Protein AF-A0A1V1NRF1-F1 (afdb_monomer_lite)

Structure (mmCIF, N/CA/C/O backbone):
data_AF-A0A1V1NRF1-F1
#
_entry.id   AF-A0A1V1NRF1-F1
#
loop_
_atom_site.group_PDB
_atom_site.id
_atom_site.type_symbol
_atom_site.label_atom_id
_atom_site.label_alt_id
_atom_site.label_comp_id
_atom_site.label_asym_id
_atom_site.label_entity_id
_atom_site.label_seq_id
_atom_site.pdbx_PDB_ins_code
_atom_site.Cartn_x
_atom_site.Cartn_y
_atom_site.Cartn_z
_atom_site.occupancy
_atom_site.B_iso_or_equiv
_atom_site.auth_seq_id
_atom_site.auth_comp_id
_atom_site.auth_asym_id
_atom_site.auth_atom_id
_atom_site.pdbx_PDB_model_num
ATOM 1 N N . TYR A 1 1 ? 61.117 -0.302 46.165 1.00 34.69 1 TYR A N 1
ATOM 2 C CA . TYR A 1 1 ? 60.644 0.779 45.278 1.00 34.69 1 TYR A CA 1
ATOM 3 C C . TYR A 1 1 ? 59.615 0.181 44.323 1.00 34.69 1 TYR A C 1
ATOM 5 O O . TYR A 1 1 ? 59.910 -0.873 43.781 1.00 34.69 1 TYR A O 1
ATOM 13 N N . ILE A 1 2 ? 58.481 0.870 44.116 1.00 38.94 2 ILE A N 1
ATOM 14 C CA . ILE A 1 2 ? 57.469 0.667 43.046 1.00 38.94 2 ILE A CA 1
ATOM 15 C C . ILE A 1 2 ? 56.499 -0.542 43.166 1.00 38.94 2 ILE A C 1
ATOM 17 O O . ILE A 1 2 ? 56.840 -1.609 43.663 1.00 38.94 2 ILE A O 1
ATOM 21 N N . LEU A 1 3 ? 55.254 -0.297 42.722 1.00 42.12 3 LEU A N 1
ATOM 22 C CA . LEU A 1 3 ? 54.054 -1.157 42.658 1.00 42.12 3 LEU A CA 1
ATOM 23 C C . LEU A 1 3 ? 53.493 -1.079 41.197 1.00 42.12 3 LEU A C 1
ATOM 25 O O . LEU A 1 3 ? 54.150 -0.466 40.361 1.00 42.12 3 LEU A O 1
ATOM 29 N N . ALA A 1 4 ? 52.339 -1.586 40.737 1.00 40.78 4 ALA A N 1
ATOM 30 C CA . ALA A 1 4 ? 51.110 -2.196 41.287 1.00 40.78 4 ALA A CA 1
ATOM 31 C C . ALA A 1 4 ? 50.414 -2.977 40.115 1.00 40.78 4 ALA A C 1
ATOM 33 O O . ALA A 1 4 ? 51.057 -3.169 39.089 1.00 40.78 4 ALA A O 1
ATOM 34 N N . CYS A 1 5 ? 49.148 -3.431 40.086 1.00 40.44 5 CYS A N 1
ATOM 35 C CA . CYS A 1 5 ? 48.021 -3.545 41.031 1.00 40.44 5 CYS A CA 1
ATOM 36 C C . CYS A 1 5 ? 47.077 -4.659 40.514 1.00 40.44 5 CYS A C 1
ATOM 38 O O . CYS A 1 5 ? 46.844 -4.715 39.307 1.00 40.44 5 CYS A O 1
ATOM 40 N N . THR A 1 6 ? 46.458 -5.478 41.376 1.00 46.81 6 THR A N 1
ATOM 41 C CA . THR A 1 6 ? 45.435 -6.471 40.963 1.00 46.81 6 THR A CA 1
ATOM 42 C C . THR A 1 6 ? 44.316 -6.653 42.002 1.00 46.81 6 THR A C 1
ATOM 44 O O . THR A 1 6 ? 44.180 -7.710 42.612 1.00 46.81 6 THR A O 1
ATOM 47 N N . SER A 1 7 ? 43.463 -5.637 42.197 1.00 48.69 7 SER A N 1
ATOM 48 C CA . SER A 1 7 ? 42.297 -5.760 43.100 1.00 48.69 7 SER A CA 1
ATOM 49 C C . SER A 1 7 ? 41.049 -4.942 42.714 1.00 48.69 7 SER A C 1
ATOM 51 O O . SER A 1 7 ? 40.311 -4.515 43.596 1.00 48.69 7 SER A O 1
ATOM 53 N N . HIS A 1 8 ? 40.763 -4.739 41.419 1.00 45.19 8 HIS A N 1
ATOM 54 C CA . HIS A 1 8 ? 39.540 -4.043 40.965 1.00 45.19 8 HIS A CA 1
ATOM 55 C C . HIS A 1 8 ? 38.883 -4.688 39.730 1.00 45.19 8 HIS A C 1
ATOM 57 O O . HIS A 1 8 ? 38.823 -4.085 38.664 1.00 45.19 8 HIS A O 1
ATOM 63 N N . ILE A 1 9 ? 38.363 -5.915 39.870 1.00 48.06 9 ILE A N 1
ATOM 64 C CA . ILE A 1 9 ? 37.491 -6.543 38.847 1.00 48.06 9 ILE A CA 1
ATOM 65 C C . ILE A 1 9 ? 36.149 -7.042 39.429 1.00 48.06 9 ILE A C 1
ATOM 67 O O . ILE A 1 9 ? 35.144 -7.059 38.722 1.00 48.06 9 ILE A O 1
ATOM 71 N N . ASN A 1 10 ? 36.068 -7.361 40.727 1.00 43.94 10 ASN A N 1
ATOM 72 C CA . ASN A 1 10 ? 34.899 -8.066 41.277 1.00 43.94 10 ASN A CA 1
ATOM 73 C C . ASN A 1 10 ? 33.738 -7.177 41.772 1.00 43.94 10 ASN A C 1
ATOM 75 O O . ASN A 1 10 ? 32.653 -7.701 41.988 1.00 43.94 10 ASN A O 1
ATOM 79 N N . GLN A 1 11 ? 33.899 -5.853 41.897 1.00 46.28 11 GLN A N 1
ATOM 80 C CA . GLN A 1 11 ? 32.812 -4.957 42.350 1.00 46.28 11 GLN A CA 1
ATOM 81 C C . GLN A 1 11 ? 31.882 -4.446 41.233 1.00 46.28 11 GLN A C 1
ATOM 83 O O . GLN A 1 11 ? 30.836 -3.874 41.524 1.00 46.28 11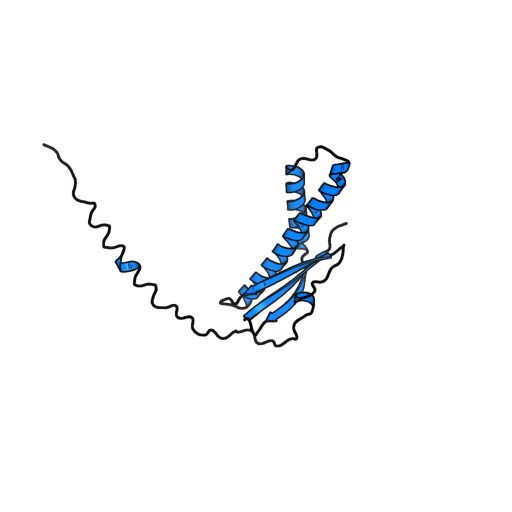 GLN A O 1
ATOM 88 N N . ALA A 1 12 ? 32.215 -4.665 39.957 1.00 43.25 12 ALA A N 1
ATOM 89 C CA . ALA A 1 12 ? 31.415 -4.162 38.835 1.00 43.25 12 ALA A CA 1
ATOM 90 C C . ALA A 1 12 ? 30.230 -5.069 38.437 1.00 43.25 12 ALA A C 1
ATOM 92 O O . ALA A 1 12 ? 29.397 -4.644 37.642 1.00 43.25 12 ALA A O 1
ATOM 93 N N . LYS A 1 13 ? 30.138 -6.307 38.954 1.00 42.28 13 LYS A N 1
ATOM 94 C CA . LYS A 1 13 ? 29.110 -7.286 38.534 1.00 42.28 13 LYS A CA 1
ATOM 95 C C . LYS A 1 13 ? 27.834 -7.314 39.382 1.00 42.28 13 LYS A C 1
ATOM 97 O O . LYS A 1 13 ? 26.791 -7.687 38.857 1.00 42.28 13 LYS A O 1
ATOM 102 N N . GLU A 1 14 ? 27.874 -6.914 40.653 1.00 41.47 14 GLU A N 1
ATOM 103 C CA . GLU A 1 14 ? 26.697 -7.013 41.542 1.00 41.47 14 GLU A CA 1
ATOM 104 C C . GLU A 1 14 ? 25.737 -5.813 41.439 1.00 41.47 14 GLU A C 1
ATOM 106 O O . GLU A 1 14 ? 24.548 -5.937 41.734 1.00 41.47 14 GLU A O 1
ATOM 111 N N . LEU A 1 15 ? 26.208 -4.663 40.945 1.00 44.81 15 LEU A N 1
ATOM 112 C CA . LEU A 1 15 ? 25.382 -3.460 40.771 1.00 44.81 15 LEU A CA 1
ATOM 113 C C . LEU A 1 15 ? 24.495 -3.480 39.512 1.00 44.81 15 LEU A C 1
ATOM 115 O O . LEU A 1 15 ? 23.507 -2.752 39.460 1.00 44.81 15 LEU A O 1
ATOM 119 N N . THR A 1 16 ? 24.793 -4.321 38.517 1.00 43.22 16 THR A N 1
ATOM 120 C CA . THR A 1 16 ? 24.041 -4.370 37.243 1.00 43.22 16 THR A CA 1
ATOM 121 C C . THR A 1 16 ? 22.838 -5.323 37.278 1.00 43.22 16 THR A C 1
ATOM 123 O O . THR A 1 16 ? 21.886 -5.147 36.517 1.00 43.22 16 THR A O 1
ATOM 126 N N . ILE A 1 17 ? 22.852 -6.321 38.170 1.00 43.41 17 ILE A N 1
ATOM 127 C CA . ILE A 1 17 ? 21.807 -7.359 38.249 1.00 43.41 17 ILE A CA 1
ATOM 128 C C . ILE A 1 17 ? 20.538 -6.808 38.923 1.00 43.41 17 ILE A C 1
ATOM 130 O O . ILE A 1 17 ? 19.432 -7.001 38.420 1.00 43.41 17 ILE A O 1
ATOM 134 N N . ASN A 1 18 ? 20.691 -6.015 39.990 1.00 43.56 18 ASN A N 1
ATOM 135 C CA . ASN A 1 18 ? 19.569 -5.457 40.759 1.00 43.56 18 ASN A CA 1
ATOM 136 C C . ASN A 1 18 ? 18.751 -4.366 40.033 1.00 43.56 18 ASN A C 1
ATOM 138 O O . ASN A 1 18 ? 17.701 -3.967 40.534 1.00 43.56 18 ASN A O 1
ATOM 142 N N . GLN A 1 19 ? 19.188 -3.878 38.865 1.00 43.34 19 GLN A N 1
ATOM 143 C CA . GLN A 1 19 ? 18.400 -2.933 38.057 1.00 43.34 19 GLN A CA 1
ATOM 144 C C . GLN A 1 19 ? 17.494 -3.614 37.019 1.00 43.34 19 GLN A C 1
ATOM 146 O O . GLN A 1 19 ? 16.466 -3.044 36.662 1.00 43.34 19 GLN A O 1
ATOM 151 N N . HIS A 1 20 ? 17.808 -4.837 36.575 1.00 41.97 20 HIS A N 1
ATOM 152 C CA . HIS A 1 20 ? 16.987 -5.533 35.574 1.00 41.97 20 HIS A CA 1
ATOM 153 C C . HIS A 1 20 ? 15.672 -6.086 36.151 1.00 41.97 20 HIS A C 1
ATOM 155 O O . HIS A 1 20 ? 14.667 -6.122 35.452 1.00 41.97 20 HIS A O 1
ATOM 161 N N . GLN A 1 21 ? 15.627 -6.432 37.442 1.00 46.06 21 GLN A N 1
ATOM 162 C CA . GLN A 1 21 ? 14.436 -7.026 38.070 1.00 46.06 21 GLN A CA 1
ATOM 163 C C . GLN A 1 21 ? 13.362 -6.016 38.526 1.00 46.06 21 GLN A C 1
ATOM 165 O O . GLN A 1 21 ? 12.374 -6.418 39.135 1.00 46.06 21 GLN A O 1
ATOM 170 N N . LYS A 1 22 ? 13.523 -4.710 38.253 1.00 41.88 22 LYS A N 1
ATOM 171 C CA . LYS A 1 22 ? 12.585 -3.662 38.715 1.00 41.88 22 LYS A CA 1
ATOM 172 C C . LYS A 1 22 ? 11.829 -2.923 37.600 1.00 41.88 22 LYS A C 1
ATOM 174 O O . LYS A 1 22 ? 11.144 -1.948 37.887 1.00 41.88 22 LYS A O 1
ATOM 179 N N . ILE A 1 23 ? 11.944 -3.371 36.346 1.00 46.00 23 ILE A N 1
ATOM 180 C CA . ILE A 1 23 ? 11.269 -2.748 35.187 1.00 46.00 23 ILE A CA 1
ATOM 181 C C . ILE A 1 23 ? 10.132 -3.628 34.629 1.00 46.00 23 ILE A C 1
ATOM 183 O O . ILE A 1 23 ? 9.201 -3.111 34.023 1.00 46.00 23 ILE A O 1
ATOM 187 N N . GLU A 1 24 ? 10.124 -4.937 34.901 1.00 45.62 24 GLU A N 1
ATOM 188 C CA . GLU A 1 24 ? 9.083 -5.855 34.396 1.00 45.62 24 GLU A CA 1
ATOM 189 C C . GLU A 1 24 ? 7.753 -5.791 35.180 1.00 45.62 24 GLU A C 1
ATOM 191 O O . GLU A 1 24 ? 6.719 -6.250 34.698 1.00 45.62 24 GLU A O 1
ATOM 196 N N . GLN A 1 25 ? 7.731 -5.159 36.359 1.00 46.62 25 GLN A N 1
ATOM 197 C CA . GLN A 1 25 ? 6.506 -4.908 37.128 1.00 46.62 25 GLN A CA 1
ATOM 198 C C . GLN A 1 25 ? 5.894 -3.536 36.808 1.00 46.62 25 GLN A C 1
ATOM 200 O O . GLN A 1 25 ? 5.952 -2.641 37.647 1.00 46.62 25 GLN A O 1
ATOM 205 N N . GLN A 1 26 ? 5.312 -3.390 35.610 1.00 47.50 26 GLN A N 1
ATOM 206 C CA . GLN A 1 26 ? 4.125 -2.560 35.287 1.00 47.50 26 GLN A CA 1
ATOM 207 C C . GLN A 1 26 ? 3.956 -2.382 33.767 1.00 47.50 26 GLN A C 1
ATOM 209 O O . GLN A 1 26 ? 3.952 -1.276 33.231 1.00 47.50 26 GLN A O 1
ATOM 214 N N . LEU A 1 27 ? 3.719 -3.490 33.064 1.00 49.00 27 LEU A N 1
ATOM 215 C CA . LEU A 1 27 ? 2.921 -3.438 31.841 1.00 49.00 27 LEU A CA 1
ATOM 216 C C . LEU A 1 27 ? 1.947 -4.616 31.795 1.00 49.00 27 LEU A C 1
ATOM 218 O O . LEU A 1 27 ? 1.930 -5.402 30.851 1.00 49.00 27 LEU A O 1
ATOM 222 N N . GLU A 1 28 ? 1.092 -4.713 32.821 1.00 44.47 28 GLU A N 1
ATOM 223 C CA . GLU A 1 28 ? -0.207 -5.342 32.591 1.00 44.47 28 GLU A CA 1
ATOM 224 C C . GLU A 1 28 ? -0.835 -4.631 31.386 1.00 44.47 28 GLU A C 1
ATOM 226 O O . GLU A 1 28 ? -0.961 -3.398 31.413 1.00 44.47 28 GLU A O 1
ATOM 231 N N . PRO A 1 29 ? -1.222 -5.353 3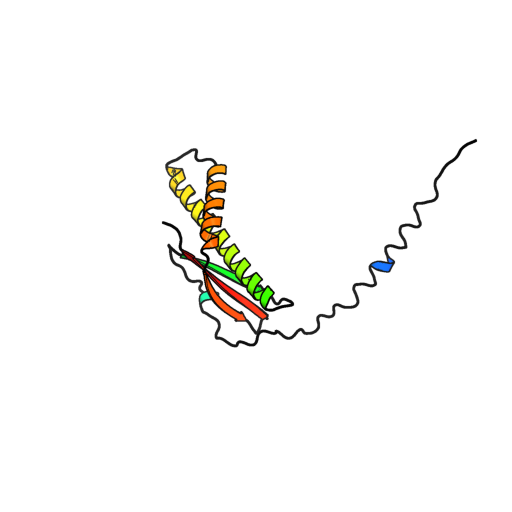0.321 1.00 50.09 29 PRO A N 1
ATOM 232 C CA . PRO A 1 29 ? -1.982 -4.751 29.250 1.00 50.09 29 PRO A CA 1
ATOM 233 C C . PRO A 1 29 ? -3.360 -4.429 29.823 1.00 50.09 29 PRO A C 1
ATOM 235 O O . PRO A 1 29 ? -4.276 -5.255 29.774 1.00 50.09 29 PRO A O 1
ATOM 238 N N . GLN A 1 30 ? -3.509 -3.215 30.373 1.00 50.84 30 GLN A N 1
ATOM 239 C CA . GLN A 1 30 ? -4.818 -2.628 30.635 1.00 50.84 30 GLN A CA 1
ATOM 240 C C . GLN A 1 30 ? -5.662 -2.911 29.402 1.00 50.84 30 GLN A C 1
ATOM 242 O O . GLN A 1 30 ? -5.196 -2.645 28.293 1.00 50.84 30 GLN A O 1
ATOM 247 N N . LYS A 1 31 ? -6.850 -3.496 29.588 1.00 54.88 31 LYS A N 1
ATOM 248 C CA . LYS A 1 31 ? -7.726 -3.962 28.506 1.00 54.88 31 LYS A CA 1
ATOM 249 C C . LYS A 1 31 ? -8.193 -2.759 27.686 1.00 54.88 31 LYS A C 1
ATOM 251 O O . LYS A 1 31 ? -9.255 -2.189 27.925 1.00 54.88 31 LYS A O 1
ATOM 256 N N . GLN A 1 32 ? -7.316 -2.313 26.796 1.00 64.50 32 GLN A N 1
ATOM 257 C CA . GLN A 1 32 ? -7.282 -0.931 26.361 1.00 64.50 32 GLN A CA 1
ATOM 258 C C . GLN A 1 32 ? -8.399 -0.762 25.340 1.00 64.50 32 GLN A C 1
ATOM 260 O O . GLN A 1 32 ? -8.353 -1.324 24.246 1.00 64.50 32 GLN A O 1
ATOM 265 N N . ILE A 1 33 ? -9.439 -0.022 25.717 1.00 82.75 33 ILE A N 1
ATOM 266 C CA . ILE A 1 33 ? -10.642 0.143 24.897 1.00 82.75 33 ILE A CA 1
ATOM 267 C C . ILE A 1 33 ? -10.228 0.718 23.539 1.00 82.75 33 ILE A C 1
ATOM 269 O O . ILE A 1 33 ? -9.378 1.612 23.475 1.00 82.75 33 ILE A O 1
ATOM 273 N N . CYS A 1 34 ? -10.740 0.155 22.442 1.00 86.06 34 CYS A N 1
ATOM 274 C CA . CYS A 1 34 ? -10.472 0.701 21.116 1.00 86.06 34 CYS A CA 1
ATOM 275 C C . CYS A 1 34 ? -11.121 2.088 21.002 1.00 86.06 34 CYS A C 1
ATOM 277 O O . CYS A 1 34 ? -12.322 2.194 21.241 1.00 86.06 34 CYS A O 1
ATOM 279 N N . PRO A 1 35 ? -10.371 3.151 20.662 1.00 88.62 35 PRO A N 1
ATOM 280 C CA . PRO A 1 35 ? -10.930 4.497 20.589 1.00 88.62 35 PRO A CA 1
ATOM 281 C C . PRO A 1 35 ? -11.632 4.773 19.244 1.00 88.62 35 PRO A C 1
ATOM 283 O O . PRO A 1 35 ? -12.132 5.874 19.032 1.00 88.62 35 PRO A O 1
ATOM 286 N N . LEU A 1 36 ? -11.664 3.795 18.329 1.00 91.06 36 LEU A N 1
ATOM 287 C CA . LEU A 1 36 ? -12.401 3.867 17.069 1.00 91.06 36 LEU A CA 1
ATOM 288 C C . LEU A 1 36 ? -13.893 3.623 17.332 1.00 91.06 36 LEU A C 1
ATOM 290 O O . LEU A 1 36 ? -14.265 2.621 17.939 1.00 91.06 36 LEU A O 1
ATOM 294 N N . THR A 1 37 ? -14.748 4.532 16.867 1.00 87.25 37 THR A N 1
ATOM 295 C CA . THR A 1 37 ? -16.200 4.515 17.136 1.00 87.25 37 THR A CA 1
ATOM 296 C C . THR A 1 37 ? -17.065 4.418 15.879 1.00 87.25 37 THR A C 1
ATOM 298 O O . THR A 1 37 ? -18.257 4.126 15.974 1.00 87.25 37 THR A O 1
ATOM 301 N N . GLU A 1 38 ? -16.490 4.643 14.696 1.00 82.88 38 GLU A N 1
ATOM 302 C CA . GLU A 1 38 ? -17.213 4.636 13.425 1.00 82.88 38 GLU A CA 1
ATOM 303 C C . GLU A 1 38 ? -17.569 3.209 12.990 1.00 82.88 38 GLU A C 1
ATOM 305 O O . GLU A 1 38 ? -16.696 2.406 12.672 1.00 82.88 38 GLU A O 1
ATOM 310 N N . LYS A 1 39 ? -18.868 2.906 12.908 1.00 78.50 39 LYS A N 1
ATOM 311 C CA . LYS A 1 39 ? -19.382 1.633 12.381 1.00 78.50 39 LYS A CA 1
ATOM 312 C C . LYS A 1 39 ? -19.881 1.790 10.946 1.00 78.50 39 LYS A C 1
ATOM 314 O O . LYS A 1 39 ? -21.079 1.706 10.682 1.00 78.50 39 LYS A O 1
ATOM 319 N N . ARG A 1 40 ? -18.953 2.021 10.016 1.00 92.94 40 ARG A N 1
ATOM 320 C CA . ARG A 1 40 ? -19.220 1.961 8.571 1.00 92.94 40 ARG A CA 1
ATOM 321 C C . ARG A 1 40 ? -19.097 0.515 8.083 1.00 92.94 40 ARG A C 1
ATOM 323 O O . ARG A 1 40 ? -18.200 -0.199 8.527 1.00 92.94 40 ARG A O 1
ATOM 330 N N . THR A 1 41 ? -19.953 0.088 7.155 1.00 94.12 41 THR A N 1
ATOM 331 C CA . THR A 1 41 ? -19.843 -1.229 6.499 1.00 94.12 41 THR A CA 1
ATOM 332 C C . THR A 1 41 ? -18.445 -1.429 5.913 1.00 94.12 41 THR A C 1
ATOM 334 O O . THR A 1 41 ? -17.899 -0.506 5.306 1.00 94.12 41 THR A O 1
ATOM 337 N N . LYS A 1 42 ? -17.877 -2.632 6.079 1.00 95.44 42 LYS A N 1
ATOM 338 C CA . LYS A 1 42 ? -16.559 -2.993 5.539 1.00 95.44 42 LYS A CA 1
ATOM 339 C C . LYS A 1 42 ? -16.530 -2.792 4.012 1.00 95.44 42 LYS A C 1
ATOM 341 O O . LYS A 1 42 ? -17.316 -3.442 3.320 1.00 95.44 42 LYS A O 1
ATOM 346 N N . PRO A 1 43 ? -15.647 -1.934 3.469 1.00 96.81 43 PRO A N 1
ATOM 347 C CA . PRO A 1 43 ? -15.562 -1.718 2.031 1.00 96.81 43 PRO A CA 1
ATOM 348 C C . PRO A 1 43 ? -15.089 -2.954 1.268 1.00 96.81 43 PRO A C 1
ATOM 350 O O . PRO A 1 43 ? -14.227 -3.704 1.735 1.00 96.81 43 PRO A O 1
ATOM 353 N N . LEU A 1 44 ? -15.592 -3.113 0.041 1.00 96.88 44 LEU A N 1
ATOM 354 C CA . LEU A 1 44 ? -15.189 -4.204 -0.850 1.00 96.88 44 LEU A CA 1
ATOM 355 C C . LEU A 1 44 ? -13.696 -4.158 -1.200 1.00 96.88 44 LEU A C 1
ATOM 357 O O . LEU A 1 44 ? -13.094 -5.220 -1.324 1.00 96.88 44 LEU A O 1
ATOM 361 N N . TRP A 1 45 ? -13.084 -2.968 -1.271 1.00 97.00 45 TRP A N 1
ATOM 362 C CA . TRP A 1 45 ? -11.668 -2.800 -1.627 1.00 97.00 45 TRP A CA 1
ATOM 363 C C . TRP A 1 45 ? -10.682 -3.458 -0.652 1.00 97.00 45 TRP A C 1
ATOM 365 O O . TRP A 1 45 ? -9.541 -3.698 -1.025 1.00 97.00 45 TRP A O 1
ATOM 375 N N . ILE A 1 46 ? -11.110 -3.804 0.568 1.00 95.62 46 ILE A N 1
ATOM 376 C CA . ILE A 1 46 ? -10.281 -4.552 1.531 1.00 95.62 46 ILE A CA 1
ATOM 377 C C . ILE A 1 46 ? -10.132 -6.030 1.125 1.00 95.62 46 ILE A C 1
ATOM 379 O O . ILE A 1 46 ? -9.168 -6.680 1.517 1.00 95.62 46 ILE A O 1
ATOM 383 N N . VAL A 1 47 ? -11.095 -6.574 0.374 1.00 95.31 47 VAL A N 1
ATOM 384 C CA . VAL A 1 47 ? -11.109 -7.980 -0.077 1.00 95.31 47 VAL A CA 1
ATOM 385 C C . VAL A 1 47 ? -10.793 -8.086 -1.570 1.00 95.31 47 VAL A C 1
ATOM 387 O O . VAL A 1 47 ? -10.108 -9.009 -1.991 1.00 95.31 47 VAL A O 1
ATOM 390 N N . HIS A 1 48 ? -11.262 -7.117 -2.355 1.00 95.94 48 HIS A N 1
ATOM 391 C CA . HIS A 1 48 ? -11.055 -7.012 -3.795 1.00 95.94 48 HIS A CA 1
ATOM 392 C C . HIS A 1 48 ? -10.502 -5.615 -4.108 1.00 95.94 48 HIS A C 1
ATOM 394 O O . HIS A 1 48 ? -11.287 -4.706 -4.399 1.00 95.94 48 HIS A O 1
ATOM 400 N N . PRO A 1 49 ? -9.177 -5.405 -3.988 1.00 92.75 49 PRO A N 1
ATOM 401 C CA . PRO A 1 49 ? -8.552 -4.133 -4.326 1.00 92.75 49 PRO A CA 1
ATOM 402 C C . PRO A 1 49 ? -8.923 -3.705 -5.756 1.00 92.75 49 PRO A C 1
ATOM 404 O O . PRO A 1 49 ? -8.986 -4.559 -6.644 1.00 92.75 49 PRO A O 1
ATOM 407 N N . PRO A 1 50 ? -9.193 -2.411 -6.001 1.00 94.44 50 PRO A N 1
ATOM 408 C CA . PRO A 1 50 ? -9.433 -1.919 -7.352 1.00 94.44 50 PRO A CA 1
ATOM 409 C C . PRO A 1 50 ? -8.196 -2.132 -8.235 1.00 94.44 50 PRO A C 1
ATOM 411 O O . PRO A 1 50 ? -7.062 -2.085 -7.763 1.00 94.44 50 PRO A O 1
ATOM 414 N N . HIS A 1 51 ? -8.430 -2.345 -9.528 1.00 92.44 51 HIS A N 1
ATOM 415 C CA . HIS A 1 51 ? -7.390 -2.588 -10.521 1.00 92.44 51 HIS A CA 1
ATOM 416 C C . HIS A 1 51 ? -7.666 -1.762 -11.782 1.00 92.44 51 HIS A C 1
ATOM 418 O O . HIS A 1 51 ? -8.816 -1.647 -12.211 1.00 92.44 51 HIS A O 1
ATOM 424 N N . ASN A 1 52 ? -6.619 -1.152 -12.336 1.00 93.56 52 ASN A N 1
ATOM 425 C CA . ASN A 1 52 ? -6.651 -0.343 -13.550 1.00 93.56 52 ASN A CA 1
ATOM 426 C C . ASN A 1 52 ? -5.222 -0.240 -14.101 1.00 93.56 52 ASN A C 1
ATOM 428 O O . ASN A 1 52 ? -4.311 0.091 -13.345 1.00 93.56 52 ASN A O 1
ATOM 432 N N . ASP A 1 53 ? -5.030 -0.454 -15.401 1.00 89.12 53 ASP A N 1
ATOM 433 C CA . ASP A 1 53 ? -3.700 -0.456 -16.035 1.00 89.12 53 ASP A CA 1
ATOM 434 C C . ASP A 1 53 ? -2.956 0.891 -15.932 1.00 89.12 53 ASP A C 1
ATOM 436 O O . ASP A 1 53 ? -1.737 0.942 -16.062 1.00 89.12 53 ASP A O 1
ATOM 440 N N . HIS A 1 54 ? -3.679 1.985 -15.668 1.00 92.56 54 HIS A N 1
ATOM 441 C CA . HIS A 1 54 ? -3.154 3.352 -15.587 1.00 92.56 54 HIS A CA 1
ATOM 442 C C . HIS A 1 54 ? -3.111 3.905 -14.151 1.00 92.56 54 HIS A C 1
ATOM 444 O O . HIS A 1 54 ? -2.698 5.049 -13.948 1.00 92.56 54 HIS A O 1
ATOM 450 N N . ILE A 1 55 ? -3.574 3.150 -13.146 1.00 95.06 55 ILE A N 1
ATOM 451 C CA . ILE A 1 55 ? -3.658 3.616 -11.752 1.00 95.06 55 ILE A CA 1
ATOM 452 C C . ILE A 1 55 ? -3.174 2.516 -10.808 1.00 95.06 55 ILE A C 1
ATOM 454 O O . ILE A 1 55 ? -3.810 1.472 -10.675 1.00 95.06 55 ILE A O 1
ATOM 458 N N . LEU A 1 56 ? -2.091 2.793 -10.084 1.00 95.81 56 LEU A N 1
ATOM 459 C CA . LEU A 1 56 ? -1.650 1.944 -8.979 1.00 95.81 56 LEU A CA 1
ATOM 460 C C . LEU A 1 56 ? -2.459 2.267 -7.723 1.00 95.81 56 LEU A C 1
ATOM 462 O O . LEU A 1 56 ? -2.721 3.438 -7.429 1.00 95.81 56 LEU A O 1
ATOM 466 N N . TYR A 1 57 ? -2.808 1.234 -6.958 1.00 97.75 57 TYR A N 1
ATOM 467 C CA . TYR A 1 57 ? -3.587 1.346 -5.727 1.00 97.75 57 TYR A CA 1
ATOM 468 C C . TYR A 1 57 ? -2.828 0.714 -4.566 1.00 97.75 57 TYR A C 1
ATOM 470 O O . TYR A 1 57 ? -2.393 -0.429 -4.659 1.00 97.75 57 TYR A O 1
ATOM 478 N N . GLY A 1 58 ? -2.694 1.447 -3.462 1.00 97.38 58 GLY A N 1
ATOM 479 C CA . GLY A 1 58 ? -2.015 0.979 -2.256 1.00 97.38 58 GLY A CA 1
ATOM 480 C C . GLY A 1 58 ? -2.974 0.794 -1.096 1.00 97.38 58 GLY A C 1
ATOM 481 O O . GLY A 1 58 ? -3.802 1.675 -0.842 1.00 97.38 58 GLY A O 1
ATOM 482 N N . ILE A 1 59 ? -2.833 -0.305 -0.355 1.00 98.31 59 ILE A N 1
ATOM 483 C CA . ILE A 1 59 ? -3.591 -0.553 0.875 1.00 98.31 59 ILE A CA 1
ATOM 484 C C . ILE A 1 59 ? -2.643 -0.580 2.070 1.00 98.31 59 ILE A C 1
ATOM 486 O O . ILE A 1 59 ? -1.760 -1.425 2.192 1.00 98.31 59 ILE A O 1
ATOM 490 N N . GLY A 1 60 ? -2.866 0.341 3.003 1.00 98.19 60 GLY A N 1
ATOM 491 C CA . GLY A 1 60 ? -2.139 0.400 4.263 1.00 98.19 60 GLY A CA 1
ATOM 492 C C . GLY A 1 60 ? -3.028 0.036 5.439 1.00 98.19 60 GLY A C 1
ATOM 493 O O . GLY A 1 60 ? -4.142 0.542 5.553 1.00 98.19 60 GLY A O 1
ATOM 494 N N . VAL A 1 61 ? -2.527 -0.816 6.335 1.00 98.25 61 VAL A N 1
ATOM 495 C CA . VAL A 1 61 ? -3.250 -1.264 7.533 1.00 98.25 61 VAL A CA 1
ATOM 496 C C . VAL A 1 61 ? -2.401 -0.982 8.763 1.00 98.25 61 VAL A C 1
ATOM 498 O O . VAL A 1 61 ? -1.338 -1.576 8.929 1.00 98.25 61 VAL A O 1
ATOM 501 N N . ALA A 1 62 ? -2.858 -0.081 9.630 1.00 98.06 62 ALA A N 1
ATOM 502 C CA . ALA A 1 62 ? -2.173 0.228 10.879 1.00 98.06 62 ALA A CA 1
ATOM 503 C C . ALA A 1 62 ? -2.926 -0.350 12.086 1.00 98.06 62 ALA A C 1
ATOM 505 O O . ALA A 1 62 ? -4.106 -0.020 12.268 1.00 98.06 62 ALA A O 1
ATOM 506 N N . PRO A 1 63 ? -2.258 -1.143 12.945 1.00 96.56 63 PRO A N 1
ATOM 507 C CA . PRO A 1 63 ? -2.823 -1.574 14.215 1.00 96.56 63 PRO A CA 1
ATOM 508 C C . PRO A 1 63 ? -2.904 -0.414 15.206 1.00 96.56 63 PRO A C 1
ATOM 510 O O . PRO A 1 63 ? -2.293 0.639 15.004 1.00 96.56 63 PRO A O 1
ATOM 513 N N . ARG A 1 64 ? -3.656 -0.631 16.288 1.00 94.38 64 ARG A N 1
ATOM 514 C CA . ARG A 1 64 ? -3.826 0.301 17.409 1.00 94.38 64 ARG A CA 1
ATOM 515 C C . ARG A 1 64 ? -2.516 0.999 17.799 1.00 94.38 64 ARG A C 1
ATOM 517 O O . ARG A 1 64 ? -1.510 0.343 18.060 1.00 94.38 64 ARG A O 1
ATOM 524 N N . GLN A 1 65 ? -2.568 2.321 17.949 1.00 92.81 65 GLN A N 1
ATOM 525 C CA . GLN A 1 65 ? -1.491 3.119 18.548 1.00 92.81 65 GLN A CA 1
ATOM 526 C C . GLN A 1 65 ? -2.015 4.009 19.683 1.00 92.81 65 GLN A C 1
ATOM 528 O O . GLN A 1 65 ? -3.223 4.155 19.861 1.00 92.81 65 GLN A O 1
ATOM 533 N N . ASN A 1 66 ? -1.104 4.643 20.431 1.00 89.12 66 ASN A N 1
ATOM 534 C CA . ASN A 1 66 ? -1.445 5.552 21.538 1.00 89.12 66 ASN A CA 1
ATOM 535 C C . ASN A 1 66 ? -2.350 6.723 21.107 1.00 89.12 66 ASN A C 1
ATOM 537 O O . ASN A 1 66 ? -3.182 7.177 21.888 1.00 89.12 66 ASN A O 1
ATOM 541 N N . HIS A 1 67 ? -2.207 7.193 19.863 1.00 92.25 67 HIS A N 1
ATOM 542 C CA . HIS A 1 67 ? -3.031 8.250 19.279 1.00 92.25 67 HIS A CA 1
ATOM 543 C C . HIS A 1 67 ? -3.571 7.817 17.912 1.00 92.25 67 HIS A C 1
ATOM 545 O O . HIS A 1 67 ? -2.810 7.349 17.063 1.00 92.25 67 HIS A O 1
ATOM 551 N N . ILE A 1 68 ? -4.868 8.051 17.673 1.00 93.88 68 ILE A N 1
ATOM 552 C CA . ILE A 1 68 ? -5.537 7.762 16.390 1.00 93.88 68 ILE A CA 1
ATOM 553 C C . ILE A 1 68 ? -4.826 8.469 15.228 1.00 93.88 68 ILE A C 1
ATOM 555 O O . ILE A 1 68 ? -4.646 7.874 14.171 1.00 93.88 68 ILE A O 1
ATOM 559 N N . SER A 1 69 ? -4.357 9.706 15.425 1.00 95.62 69 SER A N 1
ATOM 560 C CA . SER A 1 69 ? -3.585 10.462 14.425 1.00 95.62 69 SER A CA 1
ATOM 561 C C . SER A 1 69 ? -2.373 9.690 13.903 1.00 95.62 69 SER A C 1
ATOM 563 O O . SER A 1 69 ? -2.113 9.679 12.702 1.00 95.62 69 SER A O 1
ATOM 565 N N . ASN A 1 70 ? -1.657 9.009 14.798 1.00 95.94 70 ASN A N 1
ATOM 566 C CA . ASN A 1 70 ? -0.439 8.279 14.468 1.00 95.94 70 ASN A CA 1
ATOM 567 C C . ASN A 1 70 ? -0.787 6.965 13.758 1.00 95.94 70 ASN A C 1
ATOM 569 O O . ASN A 1 70 ? -0.118 6.594 12.799 1.00 95.94 70 ASN A O 1
ATOM 573 N N . GLN A 1 71 ? -1.890 6.322 14.154 1.00 96.06 71 GLN A N 1
ATOM 574 C CA . GLN A 1 71 ? -2.434 5.150 13.472 1.00 96.06 71 GLN A CA 1
ATOM 575 C C . GLN A 1 71 ? -2.897 5.482 12.040 1.00 96.06 71 GLN A C 1
ATOM 577 O O . GLN A 1 71 ? -2.509 4.793 11.099 1.00 96.06 71 GLN A O 1
ATOM 582 N N . VAL A 1 72 ? -3.637 6.581 11.842 1.00 97.12 72 VAL A N 1
ATOM 583 C CA . VAL A 1 72 ? -4.012 7.084 10.505 1.00 97.12 72 VAL A CA 1
ATOM 584 C C . VAL A 1 72 ? -2.766 7.386 9.671 1.00 97.12 72 VAL A C 1
ATOM 586 O O . VAL A 1 72 ? -2.690 6.991 8.507 1.00 97.12 72 VAL A O 1
ATOM 589 N N . GLN A 1 73 ? -1.770 8.062 10.250 1.00 98.00 73 GLN A N 1
ATOM 590 C CA . GLN A 1 73 ? -0.539 8.402 9.538 1.00 98.00 73 GLN A CA 1
ATOM 591 C C . GLN A 1 73 ? 0.279 7.156 9.168 1.00 98.00 73 GLN A C 1
ATOM 593 O O . GLN A 1 73 ? 0.791 7.075 8.053 1.00 98.00 73 GLN A O 1
ATOM 598 N N . ALA A 1 74 ? 0.356 6.161 10.053 1.00 98.12 74 ALA A N 1
ATOM 599 C CA . ALA A 1 74 ? 0.995 4.882 9.769 1.00 98.12 74 ALA A CA 1
ATOM 600 C C . ALA A 1 74 ? 0.279 4.130 8.635 1.00 98.12 74 ALA A C 1
ATOM 602 O O . ALA A 1 74 ? 0.947 3.624 7.737 1.00 98.12 74 ALA A O 1
ATOM 603 N N . ALA A 1 75 ? -1.059 4.120 8.612 1.00 98.38 75 ALA A N 1
ATOM 604 C CA . ALA A 1 75 ? -1.822 3.497 7.529 1.00 98.38 75 ALA A CA 1
ATOM 605 C C . ALA A 1 75 ? -1.555 4.198 6.185 1.00 98.38 75 ALA A C 1
ATOM 607 O O . ALA A 1 75 ? -1.289 3.530 5.189 1.00 98.38 75 ALA A O 1
ATOM 608 N N . LYS A 1 76 ? -1.505 5.537 6.157 1.00 98.38 76 LYS A N 1
ATOM 609 C CA . LYS A 1 76 ? -1.120 6.302 4.954 1.00 98.38 76 LYS A CA 1
ATOM 610 C C . LYS A 1 76 ? 0.294 5.961 4.470 1.00 98.38 76 LYS A C 1
ATOM 612 O O . LYS A 1 76 ? 0.478 5.701 3.285 1.00 98.38 76 LYS A O 1
ATOM 617 N N . ILE A 1 77 ? 1.275 5.907 5.374 1.00 97.62 77 ILE A N 1
ATOM 618 C CA . ILE A 1 77 ? 2.665 5.543 5.043 1.00 97.62 77 ILE A CA 1
ATOM 619 C C . ILE A 1 77 ? 2.743 4.118 4.475 1.00 97.62 77 ILE A C 1
ATOM 621 O O . ILE A 1 77 ? 3.471 3.883 3.513 1.00 97.62 77 ILE A O 1
ATOM 625 N N . LEU A 1 78 ? 1.980 3.171 5.028 1.00 98.44 78 LEU A N 1
ATOM 626 C CA . LEU A 1 78 ? 1.931 1.796 4.528 1.00 98.44 78 LEU A CA 1
ATOM 627 C C . LEU A 1 78 ? 1.278 1.707 3.138 1.00 98.44 78 LEU A C 1
ATOM 629 O O . LEU A 1 78 ? 1.816 1.015 2.280 1.00 98.44 78 LEU A O 1
ATOM 633 N N . ALA A 1 79 ? 0.209 2.466 2.875 1.00 98.19 79 ALA A N 1
ATOM 634 C CA . ALA A 1 79 ? -0.406 2.544 1.546 1.00 98.19 79 ALA A CA 1
ATOM 635 C C . ALA A 1 79 ? 0.550 3.154 0.498 1.00 98.19 79 ALA A C 1
ATOM 637 O O . ALA A 1 79 ? 0.648 2.665 -0.626 1.00 98.19 79 ALA A O 1
ATOM 638 N N . MET A 1 80 ? 1.312 4.189 0.873 1.00 96.75 80 MET A N 1
ATOM 639 C CA . MET A 1 80 ? 2.358 4.765 0.015 1.00 96.75 80 MET A CA 1
ATOM 640 C C . MET A 1 80 ? 3.516 3.788 -0.231 1.00 96.75 80 MET A C 1
ATOM 642 O O . MET A 1 80 ? 4.068 3.752 -1.330 1.00 96.75 80 MET A O 1
ATOM 646 N N . ARG A 1 81 ? 3.887 2.980 0.771 1.00 96.56 81 ARG A N 1
ATOM 647 C CA . ARG A 1 81 ? 4.915 1.940 0.632 1.00 96.56 81 ARG A CA 1
ATOM 648 C C . ARG A 1 81 ? 4.486 0.849 -0.348 1.00 96.56 81 ARG A C 1
ATOM 650 O O . ARG A 1 81 ? 5.300 0.467 -1.181 1.00 96.56 81 ARG A O 1
ATOM 657 N N . ASP A 1 82 ? 3.239 0.393 -0.268 1.00 96.81 82 ASP A N 1
ATOM 658 C CA . ASP A 1 82 ? 2.655 -0.581 -1.198 1.00 96.81 82 ASP A CA 1
ATOM 659 C C . ASP A 1 82 ? 2.708 -0.058 -2.648 1.00 96.81 82 ASP A C 1
ATOM 661 O O . ASP A 1 82 ? 3.322 -0.683 -3.514 1.00 96.81 82 ASP A O 1
ATOM 665 N N . ILE A 1 83 ? 2.243 1.179 -2.883 1.00 95.75 83 ILE A N 1
ATOM 666 C CA . ILE A 1 83 ? 2.408 1.872 -4.176 1.00 95.75 83 ILE A CA 1
ATOM 667 C C . ILE A 1 83 ? 3.880 1.918 -4.612 1.00 95.75 83 ILE A C 1
ATOM 669 O O . ILE A 1 83 ? 4.183 1.622 -5.764 1.00 95.75 83 ILE A O 1
ATOM 673 N N . SER A 1 84 ? 4.818 2.247 -3.718 1.00 93.75 84 SER A N 1
ATOM 674 C CA . SER A 1 84 ? 6.245 2.298 -4.072 1.00 93.75 84 SER A CA 1
ATOM 675 C C . SER A 1 84 ? 6.800 0.935 -4.500 1.00 93.75 84 SER A C 1
ATOM 677 O O . SER A 1 84 ? 7.629 0.874 -5.409 1.00 93.75 84 SER A O 1
ATOM 679 N N . GLN A 1 85 ? 6.337 -0.156 -3.883 1.00 93.56 85 GLN A N 1
ATOM 680 C CA . GLN A 1 85 ? 6.711 -1.514 -4.281 1.00 93.56 85 GLN A CA 1
ATOM 681 C C . GLN A 1 85 ? 6.134 -1.851 -5.663 1.00 93.56 85 GLN A C 1
ATOM 683 O O . GLN A 1 85 ? 6.861 -2.373 -6.508 1.00 93.56 85 GLN A O 1
ATOM 688 N N . GLN A 1 86 ? 4.880 -1.477 -5.932 1.00 93.81 86 GLN A N 1
ATOM 689 C CA . GLN A 1 86 ? 4.244 -1.662 -7.241 1.00 93.81 86 GLN A CA 1
ATOM 690 C C . GLN A 1 86 ? 4.937 -0.851 -8.351 1.00 93.81 86 GLN A C 1
ATOM 692 O O . GLN A 1 86 ? 5.184 -1.396 -9.424 1.00 93.81 86 GLN A O 1
ATOM 697 N N . ILE A 1 87 ? 5.345 0.399 -8.086 1.00 90.81 87 ILE A N 1
ATOM 698 C CA . ILE A 1 87 ? 6.143 1.212 -9.027 1.00 90.81 87 ILE A CA 1
ATOM 699 C C . ILE A 1 87 ? 7.461 0.507 -9.369 1.00 90.81 87 ILE A C 1
ATOM 701 O O . ILE A 1 87 ? 7.836 0.438 -10.538 1.00 90.81 87 ILE A O 1
ATOM 705 N N . SER A 1 88 ? 8.156 -0.054 -8.372 1.00 89.12 88 SER A N 1
ATOM 706 C CA . SER A 1 88 ? 9.405 -0.785 -8.618 1.00 89.12 88 SER A CA 1
ATOM 707 C C . SER A 1 88 ? 9.196 -2.023 -9.496 1.00 89.12 88 SER A C 1
ATOM 709 O O . SER A 1 88 ? 10.065 -2.329 -10.315 1.00 89.12 88 SER A O 1
ATOM 711 N N . VAL A 1 89 ? 8.075 -2.735 -9.333 1.00 89.44 89 VAL A N 1
ATOM 712 C CA . VAL A 1 89 ? 7.718 -3.895 -10.168 1.00 89.44 89 VAL A CA 1
ATOM 713 C C . VAL A 1 89 ? 7.389 -3.447 -11.592 1.00 89.44 89 VAL A C 1
ATOM 715 O O . VAL A 1 89 ? 7.979 -3.977 -12.527 1.00 89.44 89 VAL A O 1
ATOM 718 N N . TYR A 1 90 ? 6.541 -2.427 -11.752 1.00 88.25 90 TYR A N 1
ATOM 719 C CA . TYR A 1 90 ? 6.157 -1.862 -13.051 1.00 88.25 90 TYR A CA 1
ATOM 720 C C . TYR A 1 90 ? 7.369 -1.395 -13.871 1.00 88.25 90 TYR A C 1
ATOM 722 O O . TYR A 1 90 ? 7.527 -1.757 -15.035 1.00 88.25 90 TYR A O 1
ATOM 730 N N . ILE A 1 91 ? 8.284 -0.641 -13.255 1.00 84.50 91 ILE A N 1
ATOM 731 C CA . ILE A 1 91 ? 9.492 -0.171 -13.948 1.00 84.50 91 ILE A CA 1
ATOM 732 C C . ILE A 1 91 ? 10.404 -1.349 -14.313 1.00 84.50 91 ILE A C 1
ATOM 734 O O . ILE A 1 91 ? 10.968 -1.365 -15.404 1.00 84.50 91 ILE A O 1
ATOM 738 N N . SER A 1 92 ? 10.517 -2.362 -13.446 1.00 83.38 92 SER A N 1
ATOM 739 C CA . SER A 1 92 ? 11.303 -3.566 -13.752 1.00 83.38 92 SER A CA 1
ATOM 740 C C . SER A 1 92 ? 10.712 -4.351 -14.928 1.00 83.38 92 SER A C 1
ATOM 742 O O . SER A 1 92 ? 11.468 -4.724 -15.822 1.00 83.38 92 SER A O 1
ATOM 744 N N . SER A 1 93 ? 9.384 -4.530 -14.994 1.00 84.69 93 SER A N 1
ATOM 745 C CA . SER A 1 93 ? 8.734 -5.226 -16.116 1.00 84.69 93 SER A CA 1
ATOM 746 C C . SER A 1 93 ? 8.916 -4.488 -17.444 1.00 84.69 93 SER A C 1
ATOM 748 O O . SER A 1 93 ? 9.237 -5.128 -18.443 1.00 84.69 93 SER A O 1
ATOM 750 N N . LEU A 1 94 ? 8.830 -3.149 -17.452 1.00 82.12 94 LEU A N 1
ATOM 751 C CA . LEU A 1 94 ? 9.127 -2.353 -18.651 1.00 82.12 94 LEU A CA 1
ATOM 752 C C . LEU A 1 94 ? 10.556 -2.601 -19.163 1.00 82.12 94 LEU A C 1
ATOM 754 O O . LEU A 1 94 ? 10.772 -2.683 -20.371 1.00 82.12 94 LEU A O 1
ATOM 758 N N . TYR A 1 95 ? 11.548 -2.739 -18.279 1.00 76.38 95 TYR A N 1
ATOM 759 C CA . TYR A 1 95 ? 12.908 -3.068 -18.713 1.00 76.38 95 TYR A CA 1
ATOM 760 C C . TYR A 1 95 ? 13.051 -4.528 -19.156 1.00 76.38 95 TYR A C 1
ATOM 762 O O . TYR A 1 95 ? 13.728 -4.772 -20.150 1.00 76.38 95 TYR A O 1
ATOM 770 N N . GLU A 1 96 ? 12.409 -5.495 -18.498 1.00 74.75 96 GLU A N 1
ATOM 771 C CA . GLU A 1 96 ? 12.461 -6.908 -18.915 1.00 74.75 96 GLU A CA 1
ATOM 772 C C . GLU A 1 96 ? 11.855 -7.144 -20.308 1.00 74.75 96 GLU A C 1
ATOM 774 O O . GLU A 1 96 ? 12.398 -7.931 -21.089 1.00 74.75 96 GLU A O 1
ATOM 779 N N . GLU A 1 97 ? 10.788 -6.423 -20.663 1.00 67.31 97 GLU A N 1
ATOM 780 C CA . GLU A 1 97 ? 10.212 -6.451 -22.013 1.00 67.31 97 GLU A CA 1
ATOM 781 C C . GLU A 1 97 ? 11.182 -5.872 -23.061 1.00 67.31 97 GLU A C 1
ATOM 783 O O . GLU A 1 97 ? 11.431 -6.506 -24.090 1.00 67.31 97 GLU A O 1
ATOM 788 N N . ASN A 1 98 ? 11.808 -4.726 -22.765 1.00 61.12 98 ASN A N 1
ATOM 789 C CA . ASN A 1 98 ? 12.733 -4.027 -23.670 1.00 61.12 98 ASN A CA 1
ATOM 790 C C . ASN A 1 98 ? 14.150 -4.647 -23.751 1.00 61.12 98 ASN A C 1
ATOM 792 O O . ASN A 1 98 ? 14.888 -4.414 -24.715 1.00 61.12 98 ASN A O 1
ATOM 796 N N . VAL A 1 99 ? 14.560 -5.471 -22.781 1.00 54.09 99 VAL A N 1
ATOM 797 C CA . VAL A 1 99 ? 15.876 -6.152 -22.773 1.00 54.09 99 VAL A CA 1
ATOM 798 C C . VAL A 1 99 ? 15.973 -7.266 -23.828 1.00 54.09 99 VAL A C 1
ATOM 800 O O . VAL A 1 99 ? 17.078 -7.692 -24.168 1.00 54.09 99 VAL A O 1
ATOM 803 N N . LYS A 1 100 ? 14.857 -7.671 -24.453 1.00 53.84 100 LYS A N 1
ATOM 804 C CA . LYS A 1 100 ? 14.892 -8.482 -25.686 1.00 53.84 100 LYS A CA 1
ATOM 805 C C . LYS A 1 100 ? 15.473 -7.733 -26.893 1.00 53.84 100 LYS A C 1
ATOM 807 O O . LYS A 1 100 ? 15.937 -8.395 -27.817 1.00 53.84 100 LYS A O 1
ATOM 812 N N . GLU A 1 101 ? 15.486 -6.397 -26.881 1.00 51.84 101 GLU A N 1
ATOM 813 C CA . GLU A 1 101 ? 16.034 -5.569 -27.968 1.00 51.84 101 GLU A CA 1
ATOM 814 C C . GLU A 1 101 ? 17.322 -4.817 -27.593 1.00 51.84 101 GLU A C 1
ATOM 816 O O . GLU A 1 101 ? 18.137 -4.545 -28.475 1.00 51.84 101 GLU A O 1
ATOM 821 N N . SER A 1 102 ? 17.564 -4.513 -26.309 1.00 48.50 102 SER A N 1
ATOM 822 C CA . SER A 1 102 ? 18.763 -3.772 -25.877 1.00 48.50 102 SER A CA 1
ATOM 823 C C . SER A 1 102 ? 19.565 -4.465 -24.769 1.00 48.50 102 SER A C 1
ATOM 825 O O . SER A 1 102 ? 19.420 -4.222 -23.570 1.00 48.50 102 SER A O 1
ATOM 827 N N . ILE A 1 103 ? 20.523 -5.288 -25.197 1.00 51.44 103 ILE A N 1
ATOM 828 C CA . ILE A 1 103 ? 21.667 -5.661 -24.360 1.00 51.44 103 ILE A CA 1
ATOM 829 C C . ILE A 1 103 ? 22.407 -4.360 -23.982 1.00 51.44 103 ILE A C 1
ATOM 831 O O . ILE A 1 103 ? 22.713 -3.560 -24.861 1.00 51.44 103 ILE A O 1
ATOM 835 N N . PHE A 1 104 ? 22.762 -4.195 -22.698 1.00 52.84 104 PHE A N 1
ATOM 836 C CA . PHE A 1 104 ? 23.654 -3.139 -22.170 1.00 52.84 104 PHE A CA 1
ATOM 837 C C . PHE A 1 104 ? 23.048 -1.797 -21.678 1.00 52.84 104 PHE A C 1
ATOM 839 O O . PHE A 1 104 ? 23.772 -0.806 -21.593 1.00 52.84 104 PHE A O 1
ATOM 846 N N . ILE A 1 105 ? 21.794 -1.746 -21.205 1.00 57.09 105 ILE A N 1
ATOM 847 C CA . ILE A 1 105 ? 21.416 -0.716 -20.206 1.00 57.09 105 ILE A CA 1
ATOM 848 C C . ILE A 1 105 ? 21.729 -1.261 -18.805 1.00 57.09 105 ILE A C 1
ATOM 850 O O . ILE A 1 105 ? 21.095 -2.194 -18.318 1.00 57.09 105 ILE A O 1
ATOM 854 N N . GLY A 1 106 ? 22.771 -0.718 -18.171 1.00 63.00 106 GLY A N 1
ATOM 855 C CA . GLY A 1 106 ? 23.292 -1.230 -16.901 1.00 63.00 106 GLY A CA 1
ATOM 856 C C . GLY A 1 106 ? 22.327 -1.071 -15.719 1.00 63.00 106 GLY A C 1
ATOM 857 O O . GLY A 1 106 ? 21.599 -0.085 -15.619 1.00 63.00 106 GLY A O 1
ATOM 858 N N . LYS A 1 107 ? 22.399 -2.013 -14.768 1.00 66.50 107 LYS A N 1
ATOM 859 C CA . LYS A 1 107 ? 21.598 -2.081 -13.524 1.00 66.50 107 LYS A CA 1
ATOM 860 C C . LYS A 1 107 ? 21.466 -0.740 -12.781 1.00 66.50 107 LYS A C 1
ATOM 862 O O . LYS A 1 107 ? 20.396 -0.415 -12.281 1.00 66.50 107 LYS A O 1
ATOM 867 N N . THR A 1 108 ? 22.530 0.060 -12.764 1.00 69.75 108 THR A N 1
ATOM 868 C CA . THR A 1 108 ? 22.579 1.389 -12.132 1.00 69.75 108 THR A CA 1
ATOM 869 C C . THR A 1 108 ? 21.678 2.433 -12.802 1.00 69.75 108 THR A C 1
ATOM 871 O O . THR A 1 108 ? 21.161 3.314 -12.118 1.00 69.75 108 THR A O 1
ATOM 874 N N . ALA A 1 109 ? 21.455 2.345 -14.117 1.00 70.44 109 ALA A N 1
ATOM 875 C CA . ALA A 1 109 ? 20.528 3.226 -14.829 1.00 70.44 109 ALA A CA 1
ATOM 876 C C . ALA A 1 109 ? 19.070 2.895 -14.475 1.00 70.44 109 ALA A C 1
ATOM 878 O O . ALA A 1 109 ? 18.286 3.807 -14.221 1.00 70.44 109 ALA A O 1
ATOM 879 N N . ILE A 1 110 ? 18.744 1.601 -14.365 1.00 71.88 110 ILE A N 1
ATOM 880 C CA . ILE A 1 110 ? 17.431 1.120 -13.911 1.00 71.88 110 ILE A CA 1
ATOM 881 C C . ILE A 1 110 ? 17.174 1.570 -12.468 1.00 71.88 110 ILE A C 1
ATOM 883 O O . ILE A 1 110 ? 16.148 2.180 -12.197 1.00 71.88 110 ILE A O 1
ATOM 887 N N . GLU A 1 111 ? 18.120 1.354 -11.547 1.00 78.38 111 GLU A N 1
ATOM 888 C CA . GLU A 1 111 ? 17.996 1.785 -10.142 1.00 78.38 111 GLU A CA 1
ATOM 889 C C . GLU A 1 111 ? 17.797 3.308 -10.009 1.00 78.38 111 GLU A C 1
ATOM 891 O O . GLU A 1 111 ? 16.957 3.759 -9.225 1.00 78.38 111 GLU A O 1
ATOM 896 N N . SER A 1 112 ? 18.518 4.103 -10.809 1.00 80.31 112 SER A N 1
ATOM 897 C CA . SER A 1 112 ? 18.360 5.563 -10.861 1.00 80.31 112 SER A CA 1
ATOM 898 C C . SER A 1 112 ? 16.977 5.977 -11.381 1.00 80.31 112 SER A C 1
ATOM 900 O O . SER A 1 112 ? 16.294 6.786 -10.747 1.00 80.31 112 SER A O 1
ATOM 902 N N . HIS A 1 113 ? 16.524 5.384 -12.492 1.00 78.00 113 HIS A N 1
ATOM 903 C CA . HIS A 1 113 ? 15.215 5.681 -13.075 1.00 78.00 113 HIS A CA 1
ATOM 904 C C . HIS A 1 113 ? 14.068 5.259 -12.146 1.00 78.00 113 HIS A C 1
ATOM 906 O O . HIS A 1 113 ? 13.160 6.050 -11.899 1.00 78.00 113 HIS A O 1
ATOM 912 N N . THR A 1 114 ? 14.156 4.071 -11.535 1.00 81.62 114 THR A N 1
ATOM 913 C CA . THR A 1 114 ? 13.205 3.604 -10.518 1.00 81.62 114 THR A CA 1
ATOM 914 C C . THR A 1 114 ? 13.097 4.588 -9.362 1.00 81.62 114 THR A C 1
ATOM 916 O O . THR A 1 114 ? 11.982 4.912 -8.950 1.00 81.62 114 THR A O 1
ATOM 919 N N . LYS A 1 115 ? 14.223 5.110 -8.858 1.00 85.12 115 LYS A N 1
ATOM 920 C CA . LYS A 1 115 ? 14.218 6.097 -7.773 1.00 85.12 115 LYS A CA 1
ATOM 921 C C . LYS A 1 115 ? 13.524 7.401 -8.183 1.00 85.12 115 LYS A C 1
ATOM 923 O O . LYS A 1 115 ? 12.597 7.820 -7.495 1.00 85.12 115 LYS A O 1
ATOM 928 N N . ILE A 1 116 ? 13.941 8.015 -9.293 1.00 83.44 116 ILE A N 1
ATOM 929 C CA . ILE A 1 116 ? 13.408 9.312 -9.754 1.00 83.44 116 ILE A CA 1
ATOM 930 C C . ILE A 1 116 ? 11.904 9.210 -10.039 1.00 83.44 116 ILE A C 1
ATOM 932 O O . ILE A 1 116 ? 11.122 10.039 -9.569 1.00 83.44 116 ILE A O 1
ATOM 936 N N . THR A 1 117 ? 11.482 8.163 -10.748 1.00 82.44 117 THR A N 1
ATOM 937 C CA . THR A 1 117 ? 10.071 7.939 -11.083 1.00 82.44 117 THR A CA 1
ATOM 938 C C . THR A 1 117 ? 9.241 7.624 -9.838 1.00 82.44 117 THR A C 1
ATOM 940 O O . THR A 1 117 ? 8.144 8.162 -9.694 1.00 82.44 117 THR A O 1
ATOM 943 N N . SER A 1 118 ? 9.771 6.846 -8.885 1.00 84.69 118 SER A N 1
ATOM 944 C CA . SER A 1 118 ? 9.101 6.615 -7.594 1.00 84.69 118 SER A CA 1
ATOM 945 C C . SER A 1 118 ? 8.913 7.911 -6.810 1.00 84.69 118 SER A C 1
ATOM 947 O O . SER A 1 118 ? 7.810 8.178 -6.341 1.00 84.69 118 SER A O 1
ATOM 949 N N . GLU A 1 119 ? 9.946 8.748 -6.693 1.00 87.94 119 GLU A N 1
ATOM 950 C CA . GLU A 1 119 ? 9.860 10.035 -5.989 1.00 87.94 119 GLU A CA 1
ATOM 951 C C . GLU A 1 119 ? 8.828 10.975 -6.641 1.00 87.94 119 GLU A C 1
ATOM 953 O O . GLU A 1 119 ? 8.024 11.585 -5.933 1.00 87.94 119 GLU A O 1
ATOM 958 N N . ALA A 1 120 ? 8.790 11.046 -7.976 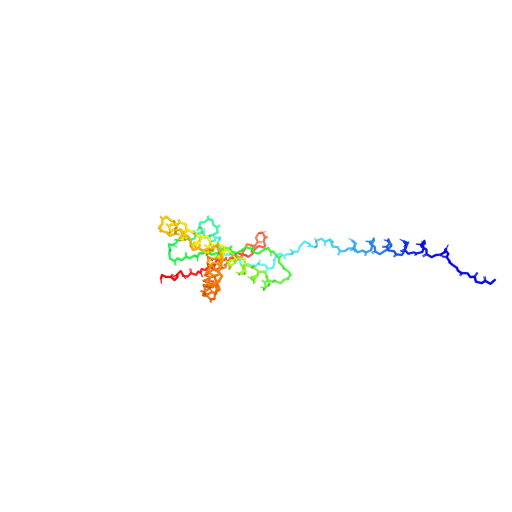1.00 86.81 120 ALA A N 1
ATOM 959 C CA . ALA A 1 120 ? 7.841 11.879 -8.719 1.00 86.81 120 ALA A CA 1
ATOM 960 C C . ALA A 1 120 ? 6.384 11.378 -8.640 1.00 86.81 120 ALA A C 1
ATOM 962 O O . ALA A 1 120 ? 5.457 12.187 -8.546 1.00 86.81 120 ALA A O 1
ATOM 963 N N . LEU A 1 121 ? 6.163 10.059 -8.664 1.00 88.56 121 LEU A N 1
ATOM 964 C CA . LEU A 1 121 ? 4.833 9.459 -8.516 1.00 88.56 121 LEU A CA 1
ATOM 965 C C . LEU A 1 121 ? 4.330 9.554 -7.068 1.00 88.56 121 LEU A C 1
ATOM 967 O O . LEU A 1 121 ? 3.182 9.935 -6.846 1.00 88.56 121 LEU A O 1
ATOM 971 N N . LEU A 1 122 ? 5.179 9.294 -6.068 1.00 91.06 122 LEU A N 1
ATOM 972 C CA . LEU A 1 122 ? 4.779 9.329 -4.655 1.00 91.06 122 LEU A CA 1
ATOM 973 C C . LEU A 1 122 ? 4.302 10.718 -4.191 1.00 91.06 122 LEU A C 1
ATOM 975 O O . LEU A 1 122 ? 3.445 10.800 -3.313 1.00 91.06 122 LEU A O 1
ATOM 979 N N . GLN A 1 123 ? 4.775 11.801 -4.818 1.00 91.81 123 GLN A N 1
ATOM 980 C CA . GLN A 1 123 ? 4.262 13.163 -4.591 1.00 91.81 123 GLN A CA 1
ATOM 981 C C . GLN A 1 123 ? 2.814 13.372 -5.073 1.00 91.81 123 GLN 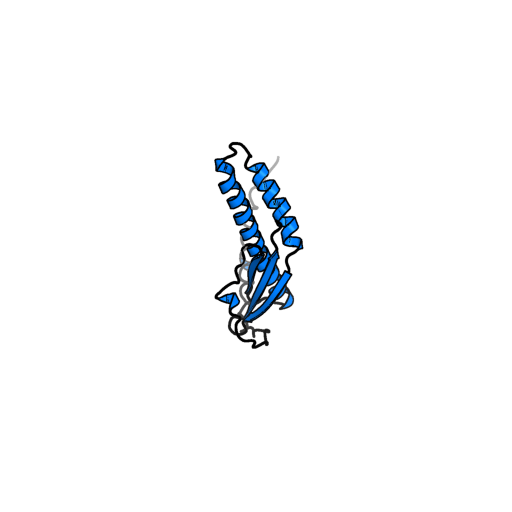A C 1
ATOM 983 O O . GLN A 1 123 ? 2.143 14.292 -4.609 1.00 91.81 123 GLN A O 1
ATOM 988 N N . LYS A 1 124 ? 2.323 12.534 -5.995 1.00 93.25 124 LYS A N 1
ATOM 989 C CA . LYS A 1 124 ? 0.974 12.615 -6.583 1.00 93.25 124 LYS A CA 1
ATOM 990 C C . LYS A 1 124 ? -0.031 11.657 -5.932 1.00 93.25 124 LYS A C 1
ATOM 992 O O . LYS A 1 124 ? -1.167 11.579 -6.400 1.00 93.25 124 LYS A O 1
ATOM 997 N N . VAL A 1 125 ? 0.363 10.927 -4.884 1.00 96.19 125 VAL A N 1
ATOM 998 C CA . VAL A 1 125 ? -0.506 9.945 -4.219 1.00 96.19 125 VAL A CA 1
ATOM 999 C C . VAL A 1 125 ? -1.713 10.628 -3.575 1.00 96.19 125 VAL A C 1
ATOM 1001 O O . VAL A 1 125 ? -1.578 11.535 -2.752 1.00 96.19 125 VAL A O 1
ATOM 1004 N N . LYS A 1 126 ? -2.909 10.149 -3.920 1.00 97.50 126 LYS A N 1
ATOM 1005 C CA . LYS A 1 126 ? -4.196 10.604 -3.384 1.00 97.50 126 LYS A CA 1
ATOM 1006 C C . LYS A 1 126 ? -4.722 9.559 -2.403 1.00 97.50 126 LYS A C 1
ATOM 1008 O O . LYS A 1 126 ? -4.721 8.371 -2.709 1.00 97.50 126 LYS A O 1
ATOM 1013 N N . ILE A 1 127 ? -5.203 9.985 -1.237 1.00 97.75 127 ILE A N 1
ATOM 1014 C CA . ILE A 1 127 ? -5.975 9.106 -0.346 1.00 97.75 127 ILE A CA 1
ATOM 1015 C C . ILE A 1 127 ? -7.410 9.055 -0.874 1.00 97.75 127 ILE A C 1
ATOM 1017 O O . ILE A 1 127 ? -8.047 10.101 -0.985 1.00 97.75 127 ILE A O 1
ATOM 1021 N N . ILE A 1 128 ? -7.897 7.861 -1.213 1.00 97.62 128 ILE A N 1
ATOM 1022 C CA . ILE A 1 128 ? -9.248 7.654 -1.755 1.00 97.62 128 ILE A CA 1
ATOM 1023 C C . ILE A 1 128 ? -10.247 7.436 -0.621 1.00 97.62 128 ILE A C 1
ATOM 1025 O O . ILE A 1 128 ? -11.313 8.044 -0.606 1.00 97.62 128 ILE A O 1
ATOM 1029 N N . ASP A 1 129 ? -9.915 6.540 0.310 1.00 97.69 129 ASP A N 1
ATOM 1030 C CA . ASP A 1 129 ? -10.829 6.107 1.363 1.00 97.69 129 ASP A CA 1
ATOM 1031 C C . ASP A 1 129 ? -10.064 5.671 2.622 1.00 97.69 129 ASP A C 1
ATOM 1033 O O . ASP A 1 129 ? -8.891 5.289 2.573 1.00 97.69 129 ASP A O 1
ATOM 1037 N N . GLN A 1 130 ? -10.752 5.708 3.759 1.00 97.31 130 GLN A N 1
ATOM 1038 C CA . GLN A 1 130 ? -10.292 5.182 5.038 1.00 97.31 130 GLN A CA 1
ATOM 1039 C C . GLN A 1 130 ? -11.414 4.338 5.649 1.00 97.31 130 GLN A C 1
ATOM 1041 O O . GLN A 1 130 ? -12.589 4.690 5.554 1.00 97.31 130 GLN A O 1
ATOM 1046 N N . TRP A 1 131 ? -11.076 3.225 6.293 1.00 97.50 131 TRP A N 1
ATOM 1047 C CA . TRP A 1 131 ? -12.029 2.433 7.064 1.00 97.50 131 TRP A CA 1
ATOM 1048 C C . TRP A 1 131 ? -11.466 2.064 8.432 1.00 97.50 131 TRP A C 1
ATOM 1050 O O . TRP A 1 131 ? -10.299 1.696 8.567 1.00 97.50 131 TRP A O 1
ATOM 1060 N N . ASN A 1 132 ? -12.322 2.168 9.443 1.00 96.94 132 ASN A N 1
ATOM 1061 C CA . ASN A 1 132 ? -11.990 1.920 10.834 1.00 96.94 132 ASN A CA 1
ATOM 1062 C C . ASN A 1 132 ? -12.544 0.545 11.234 1.00 96.94 132 ASN A C 1
ATOM 1064 O O . ASN A 1 132 ? -13.754 0.360 11.355 1.00 96.94 132 ASN A O 1
ATOM 1068 N N . ASP A 1 133 ? -11.653 -0.420 11.443 1.00 95.56 133 ASP A N 1
ATOM 1069 C CA . ASP A 1 133 ? -11.995 -1.737 11.971 1.00 95.56 133 ASP A CA 1
ATOM 1070 C C . ASP A 1 133 ? -12.105 -1.638 13.494 1.00 95.56 133 ASP A C 1
ATOM 1072 O O . ASP A 1 133 ? -11.108 -1.699 14.216 1.00 95.56 133 ASP A O 1
ATOM 1076 N N . VAL A 1 134 ? -13.325 -1.435 13.987 1.00 94.06 134 VAL A N 1
ATOM 1077 C CA . VAL A 1 134 ? -13.606 -1.301 15.425 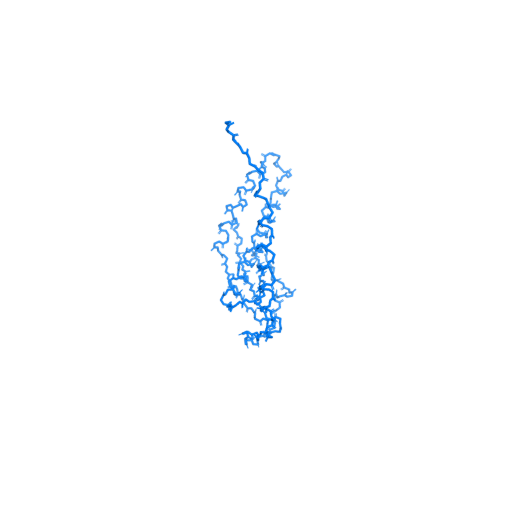1.00 94.06 134 VAL A CA 1
ATOM 1078 C C . VAL A 1 134 ? -13.396 -2.623 16.180 1.00 94.06 134 VAL A C 1
ATOM 1080 O O . VAL A 1 134 ? -13.119 -2.596 17.378 1.00 94.06 134 VAL A O 1
ATOM 1083 N N . GLU A 1 135 ? -13.495 -3.771 15.503 1.00 92.50 135 GLU A N 1
ATOM 1084 C CA . GLU A 1 135 ? -13.372 -5.099 16.120 1.00 92.50 135 GLU A CA 1
ATOM 1085 C C . GLU A 1 135 ? -11.905 -5.441 16.400 1.00 92.50 135 GLU A C 1
ATOM 1087 O O . GLU A 1 135 ? -11.554 -5.805 17.523 1.00 92.50 135 GLU A O 1
ATOM 1092 N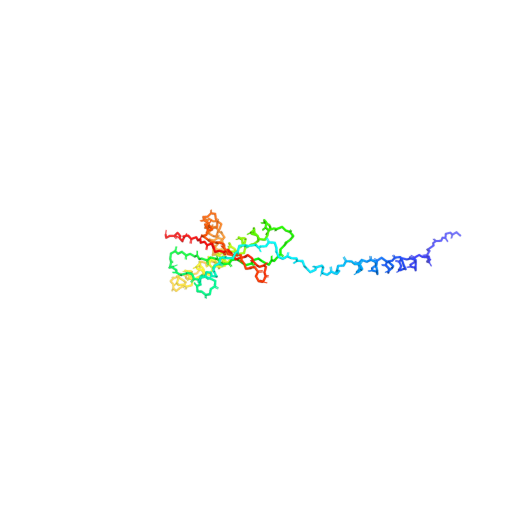 N . ASN A 1 136 ? -11.035 -5.248 15.406 1.00 94.06 136 ASN A N 1
ATOM 1093 C CA . ASN A 1 136 ? -9.595 -5.513 15.517 1.00 94.06 136 ASN A CA 1
ATOM 1094 C C . ASN A 1 136 ? -8.778 -4.270 15.917 1.00 94.06 136 ASN A C 1
ATOM 1096 O O . ASN A 1 136 ? -7.568 -4.349 16.119 1.00 94.06 136 ASN A O 1
ATOM 1100 N N . CYS A 1 137 ? -9.435 -3.116 16.044 1.00 95.00 137 CYS A N 1
ATOM 1101 C CA . CYS A 1 137 ? -8.828 -1.813 16.304 1.00 95.00 137 CYS A CA 1
ATOM 1102 C C . CYS A 1 137 ? -7.764 -1.395 15.269 1.00 95.00 137 CYS A C 1
ATOM 1104 O O . CYS A 1 137 ? -6.733 -0.816 15.624 1.00 95.00 137 CYS A O 1
ATOM 1106 N N . ASN A 1 138 ? -8.021 -1.684 13.990 1.00 96.50 138 ASN A N 1
ATOM 1107 C CA . ASN A 1 138 ? -7.153 -1.333 12.863 1.00 96.50 138 ASN A CA 1
ATOM 1108 C C . ASN A 1 138 ? -7.712 -0.130 12.087 1.00 96.50 138 ASN A C 1
ATOM 1110 O O . ASN A 1 138 ? -8.924 0.067 12.014 1.00 96.50 138 ASN A O 1
ATOM 1114 N N . ILE A 1 139 ? -6.838 0.634 11.432 1.00 97.69 139 ILE A N 1
ATOM 1115 C CA . ILE A 1 139 ? -7.238 1.608 10.408 1.00 97.69 139 ILE A CA 1
ATOM 1116 C C . ILE A 1 139 ? -6.687 1.139 9.070 1.00 97.69 139 ILE A C 1
ATOM 1118 O O . ILE A 1 139 ? -5.479 0.944 8.924 1.00 97.69 139 ILE A O 1
ATOM 1122 N N . TYR A 1 140 ? -7.588 0.979 8.109 1.00 98.12 140 TYR A N 1
ATOM 1123 C CA . TYR A 1 140 ? -7.297 0.688 6.715 1.00 98.12 140 TYR A CA 1
ATOM 1124 C C . TYR A 1 140 ? -7.345 1.993 5.917 1.00 98.12 140 TYR A C 1
ATOM 1126 O O . TYR A 1 140 ? -8.269 2.789 6.086 1.00 98.12 140 TYR A O 1
ATOM 1134 N N . VAL A 1 141 ? -6.383 2.202 5.025 1.00 98.50 141 VAL A N 1
ATOM 1135 C CA . VAL A 1 141 ? -6.328 3.337 4.095 1.00 98.50 141 VAL A CA 1
ATOM 1136 C C . VAL A 1 141 ? -6.140 2.805 2.682 1.00 98.50 141 VAL A C 1
ATOM 1138 O O . VAL A 1 141 ? -5.222 2.020 2.446 1.00 98.50 141 VAL A O 1
ATOM 1141 N N . LEU A 1 142 ? -6.980 3.271 1.758 1.00 98.50 142 LEU A N 1
ATOM 1142 C CA . LEU A 1 142 ? -6.815 3.089 0.321 1.00 98.50 142 LEU A CA 1
ATOM 1143 C C . LEU A 1 142 ? -6.225 4.369 -0.278 1.00 98.50 142 LEU A C 1
ATOM 1145 O O . LEU A 1 142 ? -6.785 5.459 -0.121 1.00 98.50 142 LEU A O 1
ATOM 1149 N N . ALA A 1 143 ? -5.119 4.229 -0.997 1.00 98.31 143 ALA A N 1
ATOM 1150 C CA . ALA A 1 143 ? -4.476 5.300 -1.744 1.00 98.31 143 ALA A CA 1
ATOM 1151 C C . ALA A 1 143 ? -4.355 4.935 -3.230 1.00 98.31 143 ALA A C 1
ATOM 1153 O O . ALA A 1 143 ? -4.427 3.758 -3.586 1.00 98.31 143 ALA A O 1
ATOM 1154 N N . SER A 1 144 ? -4.141 5.926 -4.091 1.00 97.56 144 SER A N 1
ATOM 1155 C CA . SER A 1 144 ? -3.823 5.706 -5.503 1.00 97.56 144 SER A CA 1
ATOM 1156 C C . SER A 1 144 ? -2.827 6.706 -6.068 1.00 97.56 144 SER A C 1
ATOM 1158 O O . SER A 1 144 ? -2.656 7.805 -5.537 1.00 97.56 144 SER A O 1
ATOM 1160 N N . VAL A 1 145 ? -2.209 6.333 -7.186 1.00 96.81 145 VAL A N 1
ATOM 1161 C CA . VAL A 1 145 ? -1.457 7.237 -8.057 1.00 96.81 145 VAL A CA 1
ATOM 1162 C C . VAL A 1 145 ? -1.703 6.878 -9.522 1.00 96.81 145 VAL A C 1
ATOM 1164 O O . VAL A 1 145 ? -1.706 5.707 -9.892 1.00 96.81 145 VAL A O 1
ATOM 1167 N N . GLU A 1 146 ? -1.921 7.896 -10.351 1.00 94.94 146 GLU A N 1
ATOM 1168 C CA . GLU A 1 146 ? -1.972 7.760 -11.810 1.00 94.94 146 GLU A CA 1
ATOM 1169 C C . GLU A 1 146 ? -0.550 7.565 -12.354 1.00 94.94 146 GLU A C 1
ATOM 1171 O O . GLU A 1 146 ? 0.359 8.335 -12.021 1.00 94.94 146 GLU A O 1
ATOM 1176 N N . LEU A 1 147 ? -0.358 6.541 -13.186 1.00 89.12 147 LEU A N 1
ATOM 1177 C CA . LEU A 1 147 ? 0.888 6.334 -13.916 1.00 89.12 147 LEU A CA 1
ATOM 1178 C C . LEU A 1 147 ? 1.074 7.437 -14.967 1.00 89.12 147 LEU A C 1
ATOM 1180 O O . LEU A 1 147 ? 0.112 7.995 -15.496 1.00 89.12 147 LEU A O 1
ATOM 1184 N N . ILE A 1 148 ? 2.331 7.779 -15.242 1.00 78.50 148 ILE A N 1
ATOM 1185 C CA . ILE A 1 148 ? 2.689 8.733 -16.293 1.00 78.50 148 ILE A CA 1
ATOM 1186 C C . ILE A 1 148 ? 2.975 7.913 -17.552 1.00 78.50 148 ILE A C 1
ATOM 1188 O O . ILE A 1 148 ? 3.937 7.145 -17.553 1.00 78.50 148 ILE A O 1
ATOM 1192 N N . ASN A 1 149 ? 2.133 8.082 -18.575 1.00 59.25 149 ASN A N 1
ATOM 1193 C CA . ASN A 1 149 ? 2.382 7.608 -19.942 1.00 59.25 149 ASN A CA 1
ATOM 1194 C C . ASN A 1 149 ? 3.450 8.466 -20.639 1.00 59.25 149 ASN A C 1
ATOM 1196 O O . ASN A 1 149 ? 3.465 9.693 -20.379 1.00 59.25 149 ASN A O 1
#

Secondary structure (DSSP, 8-state):
--------STTSSHHHHHHHTTSSTT-------------PPPPGGGTS---BTTEEEEEEEE---SSHHHHHHHHHHHHHHHHHHHHHHHHHHHHHHHTTT-TT--HHHHHHHHHHHHHHHHTT-EEEEEEEETTTTEEEEEEEEE---

Radius of gyration: 26.22 Å; chains: 1; bounding box: 80×22×73 Å

Organism: NCBI:txid890399

InterPro domains:
  IPR024952 Lipoprotein LPP20-like domain [PF02169] (43-145)

Sequence (149 aa):
YILACTSHINQAKELTINQHQKIEQQLEPQKQICPLTEKRTKPLWIVHPPHNDHILYGIGVAPRQNHISNQVQAAKILAMRDISQQISVYISSLYEENVKESIFIGKTAIESHTKITSEALLQKVKIIDQWNDVENCNIYVLASVELIN

pLDDT: mean 78.99, std 20.95, range [34.69, 98.5]

Foldseek 3Di:
DDDDDDDPDPPPPPVVPVVVVPPVPDDPPPPDQQPDDDDDPDDPCVVVNDDDPFKDKFKFKFADDPDVVVLVVNRVVRRLVRSLVVLLVVLVVVVVVCVVPDDDPDPVNSVVVSVVQSVVQSVQKDWDDWDADNPRSMIMTMIMTGHDD